Protein AF-A0A960ZQS3-F1 (afdb_monomer_lite)

Secondary struct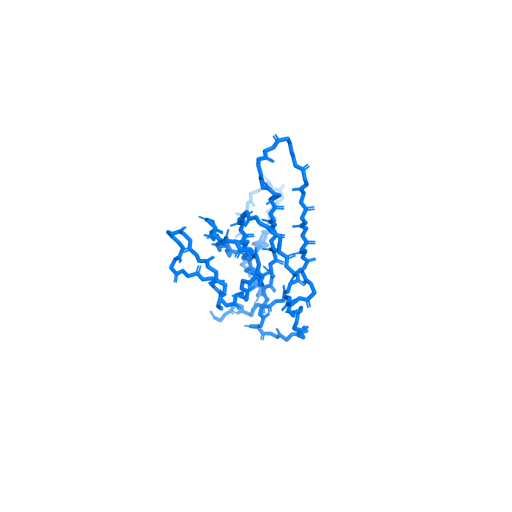ure (DSSP, 8-state):
--EESS----TTPPPPTT-EEEEEEEEEEEEEEEEE-TTS-EEEEEEEEEEEEEEEEEEES---GGGS------TT--EEEEEEEE--SSSS-EEEEEEEEEEE--

pLDDT: mean 83.75, std 7.31, range [51.12, 91.25]

Structure (mmCIF, N/CA/C/O backbone):
data_AF-A0A960ZQS3-F1
#
_entry.id   AF-A0A960ZQS3-F1
#
loop_
_atom_site.group_PDB
_atom_site.id
_atom_site.type_symbol
_atom_site.label_atom_id
_atom_site.label_alt_id
_atom_site.label_comp_id
_atom_site.label_asym_id
_atom_site.label_entity_id
_atom_site.label_seq_id
_atom_site.pdbx_PDB_ins_code
_atom_site.Cartn_x
_atom_site.Cartn_y
_atom_site.Cartn_z
_atom_site.occupancy
_atom_site.B_iso_or_equiv
_atom_site.auth_seq_id
_atom_site.auth_comp_id
_atom_site.auth_asym_id
_atom_site.auth_atom_id
_atom_site.pdbx_PDB_model_num
ATOM 1 N N . MET A 1 1 ? 14.336 -6.733 -16.376 1.00 51.12 1 MET A N 1
ATOM 2 C CA . MET A 1 1 ? 13.993 -6.870 -14.944 1.00 51.12 1 MET A CA 1
ATOM 3 C C . MET A 1 1 ? 14.130 -5.501 -14.306 1.00 51.12 1 MET A C 1
ATOM 5 O O . MET A 1 1 ? 15.073 -4.811 -14.680 1.00 51.12 1 MET A O 1
ATOM 9 N N . PRO A 1 2 ? 13.212 -5.088 -13.421 1.00 63.81 2 PRO A N 1
ATOM 10 C CA . PRO A 1 2 ? 13.413 -3.890 -12.613 1.00 63.81 2 PRO A CA 1
ATOM 11 C C . PRO A 1 2 ? 14.695 -4.061 -11.800 1.00 63.81 2 PRO A C 1
ATOM 13 O O . PRO A 1 2 ? 14.947 -5.150 -11.283 1.00 63.81 2 PRO A O 1
ATOM 16 N N . ALA A 1 3 ? 15.516 -3.023 -11.726 1.00 76.12 3 ALA A N 1
ATOM 17 C CA . ALA A 1 3 ? 16.744 -3.071 -10.951 1.00 76.12 3 ALA A CA 1
ATOM 18 C C . ALA A 1 3 ? 16.460 -2.577 -9.529 1.00 76.12 3 ALA A C 1
ATOM 20 O O . ALA A 1 3 ? 15.778 -1.572 -9.334 1.00 76.12 3 ALA A O 1
ATOM 21 N N . THR A 1 4 ? 16.976 -3.289 -8.533 1.00 81.06 4 THR A N 1
ATOM 22 C CA . THR A 1 4 ? 16.911 -2.884 -7.130 1.00 81.06 4 THR A CA 1
ATOM 23 C C . THR A 1 4 ? 18.327 -2.659 -6.612 1.00 81.06 4 THR A C 1
ATOM 25 O O . THR A 1 4 ? 19.247 -3.407 -6.942 1.00 81.06 4 THR A O 1
ATOM 28 N N . PHE A 1 5 ? 18.523 -1.614 -5.811 1.00 81.19 5 PHE A N 1
ATOM 29 C CA . PHE A 1 5 ? 19.779 -1.344 -5.117 1.00 81.19 5 PHE A CA 1
ATOM 30 C C . PHE A 1 5 ? 19.535 -1.455 -3.619 1.00 81.19 5 PHE A C 1
ATOM 32 O O . PHE A 1 5 ? 18.846 -0.621 -3.044 1.00 81.19 5 PHE A O 1
ATOM 39 N N . GLY A 1 6 ? 20.057 -2.512 -2.995 1.00 78.50 6 GLY A N 1
ATOM 40 C CA . GLY A 1 6 ? 19.887 -2.740 -1.554 1.00 78.50 6 GLY A CA 1
ATOM 41 C C . GLY A 1 6 ? 18.450 -3.050 -1.111 1.00 78.50 6 GLY A C 1
ATOM 42 O O . GLY A 1 6 ? 18.202 -3.172 0.083 1.00 78.50 6 GLY A O 1
ATOM 43 N N . VAL A 1 7 ? 17.511 -3.201 -2.051 1.00 84.62 7 VAL A N 1
ATOM 44 C CA . VAL A 1 7 ? 16.121 -3.586 -1.784 1.00 84.62 7 VAL A CA 1
ATOM 45 C C . VAL A 1 7 ? 15.925 -5.060 -2.115 1.00 84.62 7 VAL A C 1
ATOM 47 O O . VAL A 1 7 ? 16.038 -5.475 -3.271 1.00 84.62 7 VAL A O 1
ATOM 50 N N . GLU A 1 8 ? 15.609 -5.833 -1.080 1.00 82.44 8 GLU A N 1
ATOM 51 C CA . GLU A 1 8 ? 15.423 -7.287 -1.152 1.00 82.44 8 GLU A CA 1
ATOM 52 C C . GLU A 1 8 ? 13.945 -7.695 -1.241 1.00 82.44 8 GLU A C 1
ATOM 54 O O . GLU A 1 8 ? 13.632 -8.786 -1.716 1.00 82.44 8 GLU A O 1
ATOM 59 N N . ASN A 1 9 ? 13.019 -6.831 -0.802 1.00 84.06 9 ASN A N 1
ATOM 60 C CA . ASN A 1 9 ? 11.594 -7.148 -0.740 1.00 84.06 9 ASN A CA 1
ATOM 61 C C . ASN A 1 9 ? 10.719 -5.973 -1.192 1.00 84.06 9 ASN A C 1
ATOM 63 O O . ASN A 1 9 ? 10.787 -4.882 -0.640 1.00 84.06 9 ASN A O 1
ATOM 67 N N . LEU A 1 10 ? 9.841 -6.222 -2.164 1.00 82.38 10 LEU A N 1
ATOM 68 C CA . LEU A 1 10 ? 8.885 -5.238 -2.687 1.00 82.38 10 LEU A CA 1
ATOM 69 C C . LEU A 1 10 ? 7.485 -5.374 -2.065 1.00 82.38 10 LEU A C 1
ATOM 71 O O . LEU A 1 10 ? 6.550 -4.693 -2.474 1.00 82.38 10 LEU A O 1
ATOM 75 N N . PHE A 1 11 ? 7.318 -6.282 -1.101 1.00 82.75 11 PHE A N 1
ATOM 76 C CA . PHE A 1 11 ? 6.077 -6.540 -0.364 1.00 82.75 11 PHE A CA 1
ATOM 77 C C . PHE A 1 11 ? 4.853 -6.811 -1.256 1.00 82.75 11 PHE A C 1
ATOM 79 O O . PHE A 1 11 ? 3.721 -6.508 -0.875 1.00 82.75 11 PHE A O 1
ATOM 86 N N . GLY A 1 12 ? 5.086 -7.409 -2.428 1.00 78.56 12 GLY A N 1
ATOM 87 C CA . GLY A 1 12 ? 4.056 -7.735 -3.415 1.00 78.56 12 GLY A CA 1
ATOM 88 C C . GLY A 1 12 ? 3.795 -6.644 -4.459 1.00 78.56 12 GLY A C 1
ATOM 89 O O . GLY A 1 12 ? 3.015 -6.884 -5.377 1.00 78.56 12 GLY A O 1
ATOM 90 N N . LEU A 1 13 ? 4.447 -5.477 -4.371 1.00 80.06 13 LEU A N 1
ATOM 91 C CA . LEU A 1 13 ? 4.436 -4.496 -5.456 1.00 80.06 13 LEU A CA 1
ATOM 92 C C . LEU A 1 13 ? 5.348 -4.924 -6.604 1.00 80.06 13 LEU A C 1
ATOM 94 O O . LEU A 1 13 ? 6.396 -5.541 -6.413 1.00 80.06 13 LEU A O 1
ATOM 98 N N . THR A 1 14 ? 4.954 -4.536 -7.815 1.00 80.56 14 THR A N 1
ATOM 99 C CA . THR A 1 14 ? 5.806 -4.655 -8.998 1.00 80.56 14 THR A CA 1
ATOM 100 C C . THR A 1 14 ? 6.618 -3.378 -9.140 1.00 80.56 14 THR A C 1
ATOM 102 O O . THR A 1 14 ? 6.054 -2.287 -9.182 1.00 80.56 14 THR A O 1
ATOM 105 N N . ALA A 1 15 ? 7.940 -3.500 -9.208 1.00 81.38 15 ALA A N 1
ATOM 106 C CA . ALA A 1 15 ? 8.799 -2.358 -9.482 1.00 81.38 15 ALA A CA 1
ATOM 107 C C . ALA A 1 15 ? 8.630 -1.896 -10.946 1.00 81.38 15 ALA A C 1
ATOM 109 O O . ALA A 1 15 ? 8.570 -2.746 -11.842 1.00 81.38 15 ALA A O 1
ATOM 110 N N . PRO A 1 16 ? 8.561 -0.579 -11.208 1.00 83.12 16 PRO A N 1
ATOM 111 C CA . PRO A 1 16 ? 8.407 -0.056 -12.562 1.00 83.12 16 PRO A CA 1
ATOM 112 C C . PRO A 1 16 ? 9.628 -0.383 -13.429 1.00 83.12 16 PRO A C 1
ATOM 114 O O . PRO A 1 16 ? 10.772 -0.311 -12.978 1.00 83.12 16 PRO A O 1
ATOM 117 N N . ALA A 1 17 ? 9.396 -0.717 -14.700 1.00 84.81 17 ALA A N 1
ATOM 118 C CA . ALA A 1 17 ? 10.482 -0.856 -15.671 1.00 84.81 17 ALA A CA 1
ATOM 119 C C . ALA A 1 17 ? 11.172 0.500 -15.913 1.00 84.81 17 ALA A C 1
ATOM 121 O O . ALA A 1 17 ? 10.507 1.531 -15.879 1.00 84.81 17 ALA A O 1
ATOM 122 N N . GLY A 1 18 ? 12.487 0.502 -16.156 1.00 80.94 18 GLY A N 1
ATOM 123 C CA . GLY A 1 18 ? 13.273 1.733 -16.365 1.00 80.94 18 GLY A CA 1
ATOM 124 C C . GLY A 1 18 ? 13.614 2.505 -15.082 1.00 80.94 18 GLY A C 1
ATOM 125 O O . GLY A 1 18 ? 14.478 3.375 -15.109 1.00 80.94 18 GLY A O 1
ATOM 126 N N . GLY A 1 19 ? 13.003 2.134 -13.952 1.00 82.94 19 GLY A N 1
ATOM 127 C CA . GLY A 1 19 ? 13.340 2.640 -12.627 1.00 82.94 19 GLY A CA 1
ATOM 128 C C . GLY A 1 19 ? 14.261 1.697 -11.849 1.00 82.94 19 GLY A C 1
ATOM 129 O O . GLY A 1 19 ? 14.219 0.471 -11.990 1.00 82.94 19 GLY A O 1
ATOM 130 N N . HIS A 1 20 ? 15.069 2.294 -10.982 1.00 88.19 20 HIS A N 1
ATOM 131 C CA . HIS A 1 20 ? 15.918 1.634 -10.006 1.00 88.19 20 HIS A CA 1
ATOM 132 C C . HIS A 1 20 ? 15.358 1.853 -8.599 1.00 88.19 20 HIS A C 1
ATOM 134 O O . HIS A 1 20 ? 15.458 2.958 -8.068 1.00 88.19 20 HIS A O 1
ATOM 140 N N . VAL A 1 21 ? 14.775 0.820 -7.984 1.00 89.06 21 VAL A N 1
ATOM 141 C CA . VAL A 1 21 ? 14.233 0.916 -6.615 1.00 89.06 21 VAL A CA 1
ATOM 142 C C . VAL A 1 21 ? 15.387 0.973 -5.618 1.00 89.06 21 VAL A C 1
ATOM 144 O O . VAL A 1 21 ? 16.275 0.121 -5.650 1.00 89.06 21 VAL A O 1
ATOM 147 N N . GLN A 1 22 ? 15.358 1.958 -4.728 1.00 90.50 22 GLN A N 1
ATOM 148 C CA . GLN A 1 22 ? 16.380 2.189 -3.700 1.00 90.50 22 GLN A CA 1
ATOM 149 C C . GLN A 1 22 ? 15.812 2.077 -2.285 1.00 90.50 22 GLN A C 1
ATOM 151 O O . GLN A 1 22 ? 16.544 1.781 -1.347 1.00 90.50 22 GLN A O 1
ATOM 156 N N . GLU A 1 23 ? 14.504 2.277 -2.129 1.00 88.56 23 GLU A N 1
ATOM 157 C CA . GLU A 1 23 ? 13.828 2.166 -0.845 1.00 88.56 23 GLU A CA 1
ATOM 158 C C . GLU A 1 23 ? 12.509 1.412 -1.014 1.00 88.56 23 GLU A C 1
ATOM 160 O O . GLU A 1 23 ? 11.754 1.626 -1.967 1.00 88.56 23 GLU A O 1
ATOM 165 N N . SER A 1 24 ? 12.223 0.536 -0.058 1.00 89.69 24 SER A N 1
ATOM 166 C CA . SER A 1 24 ? 10.943 -0.147 0.074 1.00 89.69 24 SER A CA 1
ATOM 167 C C . SER A 1 24 ? 10.511 -0.110 1.531 1.00 89.69 24 SER A C 1
ATOM 169 O O . SER A 1 24 ? 11.256 -0.559 2.405 1.00 89.69 24 SER A O 1
ATOM 171 N N . SER A 1 25 ? 9.301 0.362 1.796 1.00 90.25 25 SER A N 1
ATOM 172 C CA . SER A 1 25 ? 8.710 0.359 3.130 1.00 90.25 25 SER A CA 1
ATOM 173 C C . SER A 1 25 ? 7.338 -0.304 3.110 1.00 90.25 25 SER A C 1
ATOM 175 O O . SER A 1 25 ? 6.621 -0.272 2.110 1.00 90.25 25 SER A O 1
ATOM 177 N N . SER A 1 26 ? 6.984 -0.938 4.225 1.00 89.38 26 SER A N 1
ATOM 178 C CA . SER A 1 26 ? 5.679 -1.550 4.450 1.00 89.38 26 SER A CA 1
ATOM 179 C C . SER A 1 26 ? 5.219 -1.200 5.855 1.00 89.38 26 SER A C 1
ATOM 181 O O . SER A 1 26 ? 5.883 -1.546 6.828 1.00 89.38 26 SER A O 1
ATOM 183 N N . GLU A 1 27 ? 4.054 -0.580 5.959 1.00 89.81 27 GLU A N 1
ATOM 184 C CA . GLU A 1 27 ? 3.419 -0.194 7.211 1.00 89.81 27 GLU A CA 1
ATOM 185 C C . GLU A 1 27 ? 2.030 -0.823 7.289 1.00 89.81 27 GLU A C 1
ATOM 187 O O . GLU A 1 27 ? 1.270 -0.780 6.326 1.00 89.81 27 GLU A O 1
ATOM 192 N N . SER A 1 28 ? 1.688 -1.410 8.434 1.00 88.00 28 SER A N 1
ATOM 193 C CA . SER A 1 28 ? 0.351 -1.943 8.698 1.00 88.00 28 SER A CA 1
ATOM 194 C C . SER A 1 28 ? -0.256 -1.207 9.881 1.00 88.00 28 SER A C 1
ATOM 196 O O . SER A 1 28 ? 0.363 -1.116 10.938 1.00 88.00 28 SER A O 1
ATOM 198 N N . SER A 1 29 ? -1.482 -0.718 9.719 1.00 88.69 29 SER A N 1
ATOM 199 C CA . SER A 1 29 ? -2.224 -0.011 10.759 1.00 88.69 29 SER A CA 1
ATOM 200 C C . SER A 1 29 ? -3.591 -0.643 10.997 1.00 88.69 29 SER A C 1
ATOM 202 O O . SER A 1 29 ? -4.229 -1.188 10.091 1.00 88.69 29 SER A O 1
ATOM 204 N N . ILE A 1 30 ? -4.026 -0.576 12.254 1.00 89.44 30 ILE A N 1
ATOM 205 C CA . ILE A 1 30 ? -5.342 -1.014 12.714 1.00 89.44 30 ILE A CA 1
ATOM 206 C C . ILE A 1 30 ? -5.904 0.116 13.563 1.00 89.44 30 ILE A C 1
ATOM 208 O O . ILE A 1 30 ? -5.264 0.575 14.509 1.00 89.44 30 ILE A O 1
ATOM 212 N N . GLU A 1 31 ? -7.106 0.570 13.235 1.00 85.50 31 GLU A N 1
ATOM 213 C CA . GLU A 1 31 ? -7.783 1.591 14.025 1.00 85.50 31 GLU A CA 1
ATOM 214 C C . GLU A 1 31 ? -8.439 0.959 15.262 1.00 85.50 31 GLU A C 1
ATOM 216 O O . GLU A 1 31 ? -9.058 -0.103 15.181 1.00 85.50 31 GLU A O 1
ATOM 221 N N . VAL A 1 32 ? -8.346 1.621 16.417 1.00 86.69 32 VAL A N 1
ATOM 222 C CA . VAL A 1 32 ? -8.941 1.150 17.675 1.00 86.69 32 VAL A CA 1
ATOM 223 C C . VAL A 1 32 ? -10.095 2.062 18.074 1.00 86.69 32 VAL A C 1
ATOM 225 O O . VAL A 1 32 ? -9.912 3.251 18.327 1.00 86.69 32 VAL A O 1
ATOM 228 N N . ALA A 1 33 ? -11.297 1.497 18.173 1.00 84.50 33 ALA A N 1
ATOM 229 C CA . ALA A 1 33 ? -12.455 2.197 18.707 1.00 84.50 33 ALA A CA 1
ATOM 230 C C . ALA A 1 33 ? -12.391 2.209 20.240 1.00 84.50 33 ALA A C 1
ATOM 232 O O . ALA A 1 33 ? -12.231 1.164 20.874 1.00 84.50 33 ALA A O 1
ATOM 233 N N . THR A 1 34 ? -12.540 3.388 20.846 1.00 90.00 34 THR A N 1
ATOM 234 C CA . THR A 1 34 ? -12.537 3.545 22.306 1.00 90.00 34 THR A CA 1
ATOM 235 C C . THR A 1 34 ? -13.902 3.995 22.813 1.00 90.00 34 THR A C 1
ATOM 237 O O . THR A 1 34 ? -14.548 4.855 22.221 1.00 90.00 34 THR A O 1
ATOM 240 N N . ILE A 1 35 ? -14.350 3.408 23.921 1.00 87.38 35 ILE A N 1
ATOM 241 C CA . ILE A 1 35 ? -15.546 3.815 24.660 1.00 87.38 35 ILE A CA 1
ATOM 242 C C . ILE A 1 35 ? -15.067 4.497 25.936 1.00 87.38 35 ILE A C 1
ATOM 244 O O . ILE A 1 35 ? -14.253 3.929 26.671 1.00 87.38 35 ILE A O 1
ATOM 248 N N . ARG A 1 36 ? -15.568 5.706 26.200 1.00 90.00 36 ARG A N 1
ATOM 249 C CA . ARG A 1 36 ? -15.243 6.494 27.395 1.00 90.00 36 ARG A CA 1
ATOM 250 C C . ARG A 1 36 ? -16.453 6.604 28.318 1.00 90.00 36 ARG A C 1
ATOM 252 O O . ARG A 1 36 ? -17.587 6.611 27.847 1.00 90.00 36 ARG A O 1
ATOM 259 N N . ASN A 1 37 ? -16.213 6.682 29.624 1.00 89.25 37 ASN A N 1
ATOM 260 C CA . ASN A 1 37 ? -17.258 6.984 30.603 1.00 89.25 37 ASN A CA 1
ATOM 261 C C . ASN A 1 37 ? -17.524 8.501 30.701 1.00 89.25 37 ASN A C 1
ATOM 263 O O . ASN A 1 37 ? -16.848 9.307 30.061 1.00 89.25 37 ASN A O 1
ATOM 267 N N . ALA A 1 38 ? -18.487 8.897 31.540 1.00 88.12 38 ALA A N 1
ATOM 268 C CA . ALA A 1 38 ? -18.845 10.303 31.765 1.00 88.12 38 ALA A CA 1
ATOM 269 C C . ALA A 1 38 ? -17.694 11.164 32.331 1.00 88.12 38 ALA A C 1
ATOM 271 O O . ALA A 1 38 ? -17.721 12.382 32.202 1.00 88.12 38 ALA A O 1
ATOM 272 N N . SER A 1 39 ? -16.669 10.543 32.921 1.00 88.69 39 SER A N 1
ATOM 273 C CA . SER A 1 39 ? -15.455 11.207 33.413 1.00 88.69 39 SER A CA 1
ATOM 274 C C . SER A 1 39 ? -14.339 11.275 32.360 1.00 88.69 39 SER A C 1
ATOM 276 O O . SER A 1 39 ? -13.222 11.673 32.677 1.00 88.69 39 SER A O 1
ATOM 278 N N . GLY A 1 40 ? -14.607 10.859 31.115 1.00 82.88 40 GLY A N 1
ATOM 279 C CA . GLY A 1 40 ? -13.642 10.872 30.013 1.00 82.88 40 GLY A CA 1
ATOM 280 C C . GLY A 1 40 ? -12.608 9.741 30.045 1.00 82.88 40 GLY A C 1
ATOM 281 O O . GLY A 1 40 ? -11.720 9.717 29.194 1.00 82.88 40 GLY A O 1
ATOM 282 N N . VAL A 1 41 ? -12.723 8.789 30.976 1.00 90.50 41 VAL A N 1
ATOM 283 C CA . VAL A 1 41 ? -11.804 7.649 31.104 1.00 90.50 41 VAL A CA 1
ATOM 284 C C . VAL A 1 41 ? -12.184 6.568 30.097 1.00 90.50 41 VAL A C 1
ATOM 286 O O . VAL A 1 41 ? -13.349 6.173 30.016 1.00 90.50 41 VAL A O 1
ATOM 289 N N . THR A 1 42 ? -11.203 6.070 29.341 1.00 87.75 42 THR A N 1
ATOM 290 C CA . THR A 1 42 ? -11.383 4.930 28.432 1.00 87.75 42 THR A CA 1
ATOM 291 C C . THR A 1 42 ? -11.720 3.675 29.231 1.00 87.75 42 THR A C 1
ATOM 293 O O . THR A 1 42 ? -10.900 3.185 30.000 1.00 87.75 42 THR A O 1
ATOM 296 N N . VAL A 1 43 ? -12.926 3.146 29.035 1.00 87.31 43 VAL A N 1
ATOM 297 C CA . VAL A 1 43 ? -13.422 1.928 29.698 1.00 87.31 43 VAL A CA 1
ATOM 298 C C . VAL A 1 43 ? -13.350 0.697 28.802 1.00 87.31 43 VAL A C 1
ATOM 300 O O . VAL A 1 43 ? -13.335 -0.426 29.295 1.00 87.31 43 VAL A O 1
ATOM 303 N N . LYS A 1 44 ? -13.296 0.885 27.481 1.00 88.19 44 LYS A N 1
ATOM 304 C CA . LYS A 1 44 ? -13.134 -0.206 26.520 1.00 88.19 44 LYS A CA 1
ATOM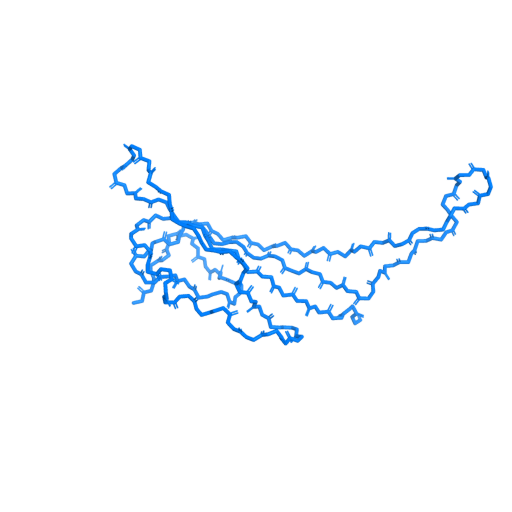 305 C C . LYS A 1 44 ? -12.357 0.285 25.310 1.00 88.19 44 LYS A C 1
ATOM 307 O O . LYS A 1 44 ? -12.644 1.365 24.802 1.00 88.19 44 LYS A O 1
ATOM 312 N N . ALA A 1 45 ? -11.421 -0.521 24.833 1.00 87.25 45 ALA A N 1
ATOM 313 C CA . ALA A 1 45 ? -10.740 -0.328 23.563 1.00 87.25 45 ALA A CA 1
ATOM 314 C C . ALA A 1 45 ? -10.913 -1.612 22.747 1.00 87.25 45 ALA A C 1
ATOM 316 O O . ALA A 1 45 ? -10.612 -2.695 23.244 1.00 87.25 45 ALA A O 1
ATOM 317 N N . VAL A 1 46 ? -11.464 -1.505 21.540 1.00 87.44 46 VAL A N 1
ATOM 318 C CA . VAL A 1 46 ? -11.691 -2.644 20.643 1.00 87.44 46 VAL A CA 1
ATOM 319 C C . VAL A 1 46 ? -11.068 -2.321 19.288 1.00 87.44 46 VAL A C 1
ATOM 321 O O . VAL A 1 46 ? -11.407 -1.281 18.717 1.00 87.44 46 VAL A O 1
ATOM 324 N N . PRO A 1 47 ? -10.166 -3.167 18.760 1.00 87.88 47 PRO A N 1
ATOM 325 C CA . PRO A 1 47 ? -9.646 -2.979 17.414 1.00 87.88 47 PRO A CA 1
ATOM 326 C C . PRO A 1 47 ? -10.773 -3.158 16.394 1.00 87.88 47 PRO A C 1
ATOM 328 O O . PRO A 1 47 ? -11.610 -4.054 16.521 1.00 87.88 47 PRO A O 1
ATOM 331 N N . LYS A 1 48 ? -10.816 -2.293 15.381 1.00 89.00 48 LYS A N 1
ATOM 332 C CA . LYS A 1 48 ? -11.711 -2.482 14.241 1.00 89.00 48 LYS A CA 1
ATOM 333 C C . LYS A 1 48 ? -11.235 -3.687 13.421 1.00 89.00 48 LYS A C 1
ATOM 335 O O . LYS A 1 48 ? -10.035 -3.942 13.356 1.00 89.00 48 LYS A O 1
ATOM 340 N N . PRO A 1 49 ? -12.152 -4.401 12.746 1.00 86.19 49 PRO A N 1
ATOM 341 C CA . PRO A 1 49 ? -11.805 -5.597 11.986 1.00 86.19 49 PRO A CA 1
ATOM 342 C C . PRO A 1 49 ? -11.053 -5.302 10.681 1.00 86.19 49 PRO A C 1
ATOM 344 O O . PRO A 1 49 ? -10.771 -6.235 9.948 1.00 86.19 49 PRO A O 1
ATOM 347 N N . LEU A 1 50 ? -10.743 -4.041 10.363 1.00 87.31 50 LEU A N 1
ATOM 348 C CA . LEU A 1 50 ? -10.045 -3.661 9.138 1.00 87.31 50 LEU A CA 1
ATOM 349 C C . LEU A 1 50 ? -8.571 -3.379 9.435 1.00 87.31 50 LEU A C 1
ATOM 351 O O . LEU A 1 50 ? -8.251 -2.444 10.171 1.00 87.31 50 LEU A O 1
ATOM 355 N N . VAL A 1 51 ? -7.690 -4.149 8.809 1.00 87.81 51 VAL A N 1
ATOM 356 C CA . VAL A 1 51 ? -6.251 -3.890 8.768 1.00 87.81 51 VAL A CA 1
ATOM 357 C C . VAL A 1 5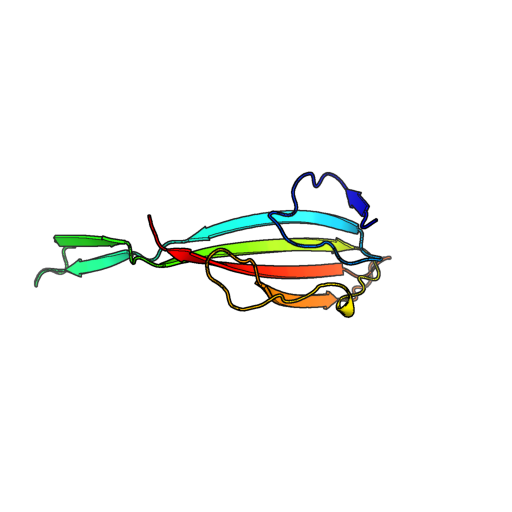1 ? -5.928 -3.213 7.440 1.00 87.81 51 VAL A C 1
ATOM 359 O O . VAL A 1 51 ? -6.332 -3.686 6.377 1.00 87.81 51 VAL A O 1
ATOM 362 N N . THR A 1 52 ? -5.198 -2.102 7.497 1.00 88.94 52 THR A N 1
ATOM 363 C CA . THR A 1 52 ? -4.726 -1.385 6.306 1.00 88.94 52 THR A CA 1
ATOM 364 C C . THR A 1 52 ? -3.217 -1.515 6.214 1.00 88.94 52 THR A C 1
ATOM 366 O O . THR A 1 52 ? -2.505 -1.054 7.106 1.00 88.94 52 THR A O 1
ATOM 369 N N . LYS A 1 53 ? -2.726 -2.128 5.137 1.00 88.88 53 LYS A N 1
ATOM 370 C CA . LYS A 1 53 ? -1.298 -2.235 4.834 1.00 88.88 53 LYS A CA 1
ATOM 371 C C . LYS A 1 53 ? -0.940 -1.285 3.699 1.00 88.88 53 LYS A C 1
ATOM 373 O O . LYS A 1 53 ? -1.450 -1.447 2.596 1.00 88.88 53 LYS A O 1
ATOM 378 N N . THR A 1 54 ? -0.036 -0.351 3.950 1.00 90.19 54 THR A N 1
ATOM 379 C CA . THR A 1 54 ? 0.518 0.579 2.965 1.00 90.19 54 THR A CA 1
ATOM 380 C C . THR A 1 54 ? 1.945 0.166 2.639 1.00 90.19 54 THR A C 1
ATOM 382 O O . THR A 1 54 ? 2.772 0.000 3.530 1.00 90.19 54 THR A O 1
ATOM 385 N N . VAL A 1 55 ? 2.254 0.004 1.359 1.00 88.88 55 VAL A N 1
ATOM 386 C CA . VAL A 1 55 ? 3.603 -0.279 0.866 1.00 88.88 55 VAL A CA 1
ATOM 387 C C . VAL A 1 55 ? 4.027 0.860 -0.040 1.00 88.88 55 VAL A C 1
ATOM 389 O O . VAL A 1 55 ? 3.269 1.251 -0.924 1.00 88.88 55 VAL A O 1
ATOM 392 N N . THR A 1 56 ? 5.236 1.375 0.159 1.00 90.69 56 THR A N 1
ATOM 393 C CA . THR A 1 56 ? 5.806 2.430 -0.682 1.00 90.69 56 THR A CA 1
ATOM 394 C C . THR A 1 56 ? 7.141 1.975 -1.247 1.00 90.69 56 THR A C 1
ATOM 396 O O . THR A 1 56 ? 8.004 1.501 -0.511 1.00 90.69 56 THR A O 1
ATOM 399 N N . LEU A 1 57 ? 7.311 2.126 -2.557 1.00 89.69 57 LEU A N 1
ATOM 400 C CA . LEU A 1 57 ? 8.579 1.952 -3.255 1.00 89.69 57 LEU A CA 1
ATOM 401 C C . LEU A 1 57 ? 9.061 3.310 -3.741 1.00 89.69 57 LEU A C 1
ATOM 403 O O . LEU A 1 57 ? 8.286 4.043 -4.355 1.00 89.69 57 LEU A O 1
ATOM 407 N N . LYS A 1 58 ? 10.336 3.615 -3.512 1.00 91.19 58 LYS A N 1
ATOM 408 C CA . LYS A 1 58 ? 10.990 4.813 -4.040 1.00 91.19 58 LYS A CA 1
ATOM 409 C C . LYS A 1 58 ? 12.265 4.448 -4.770 1.00 91.19 58 LYS A C 1
ATOM 411 O O . LYS A 1 58 ? 12.935 3.464 -4.441 1.00 91.19 58 LYS A O 1
ATOM 416 N N . GLY A 1 59 ? 12.608 5.253 -5.758 1.00 90.81 59 GLY A N 1
ATOM 417 C CA . GLY A 1 59 ? 13.810 5.035 -6.537 1.00 90.81 59 GLY A CA 1
ATOM 418 C C . GLY A 1 59 ? 14.073 6.138 -7.544 1.00 90.81 59 GLY A C 1
ATOM 419 O O . GLY A 1 59 ? 13.388 7.157 -7.546 1.00 90.81 59 GLY A O 1
ATOM 420 N N . LYS A 1 60 ? 15.061 5.901 -8.409 1.00 89.44 60 LYS A N 1
ATOM 421 C CA . LYS A 1 60 ? 15.497 6.841 -9.450 1.00 89.44 60 LYS A CA 1
ATOM 422 C C . LYS A 1 60 ? 15.413 6.243 -10.852 1.00 89.44 60 LYS A C 1
ATOM 424 O O . LYS A 1 60 ? 15.473 5.024 -11.006 1.00 89.44 60 LYS A O 1
ATOM 429 N N . GLY A 1 61 ? 15.332 7.095 -11.866 1.00 85.88 61 GLY A N 1
ATOM 430 C CA . GLY A 1 61 ? 15.303 6.729 -13.282 1.00 85.88 61 GLY A CA 1
ATOM 431 C C . GLY A 1 61 ? 13.928 6.895 -13.923 1.00 85.88 61 GLY A C 1
ATOM 432 O O . GLY A 1 61 ? 12.937 7.182 -13.249 1.00 85.88 61 GLY A O 1
ATOM 433 N N . ASP A 1 62 ? 13.879 6.700 -15.241 1.00 84.88 62 ASP A N 1
ATOM 434 C CA . ASP A 1 62 ? 12.664 6.831 -16.048 1.00 84.88 62 ASP A CA 1
ATOM 435 C C . ASP A 1 62 ? 11.715 5.653 -15.823 1.00 84.88 62 ASP A C 1
ATOM 437 O O . ASP A 1 62 ? 11.629 4.698 -16.600 1.00 84.88 62 ASP A O 1
ATOM 441 N N . ALA A 1 63 ? 11.002 5.719 -14.703 1.00 83.69 63 ALA A N 1
ATOM 442 C CA . ALA A 1 63 ? 10.031 4.725 -14.305 1.00 83.69 63 ALA A CA 1
ATOM 443 C C . ALA A 1 63 ? 8.824 4.735 -15.253 1.00 83.69 63 ALA A C 1
ATOM 445 O O . ALA A 1 63 ? 8.015 5.660 -15.276 1.00 83.69 63 ALA A O 1
ATOM 446 N N . SER A 1 64 ? 8.631 3.641 -15.987 1.00 85.50 64 SER A N 1
ATOM 447 C CA . SER A 1 64 ? 7.428 3.421 -16.783 1.00 85.50 64 SER A CA 1
ATOM 448 C C . SER A 1 64 ? 6.228 3.176 -15.862 1.00 85.50 64 SER A C 1
ATOM 450 O O . SER A 1 64 ? 5.887 2.035 -15.548 1.00 85.50 64 SER A O 1
ATOM 452 N N . LEU A 1 65 ? 5.563 4.242 -15.410 1.00 81.12 65 LEU A N 1
ATOM 453 C CA . LEU A 1 65 ? 4.442 4.145 -14.463 1.00 81.12 65 LEU A CA 1
ATOM 454 C C . LEU A 1 65 ? 3.241 3.373 -15.038 1.00 81.12 65 LEU A C 1
ATOM 456 O O . LEU A 1 65 ? 2.510 2.720 -14.299 1.00 81.12 65 LEU A O 1
ATOM 460 N N . ALA A 1 66 ? 3.080 3.371 -16.364 1.00 77.00 66 ALA A N 1
ATOM 461 C CA . ALA A 1 66 ? 2.067 2.573 -17.055 1.00 77.00 66 ALA A CA 1
ATOM 462 C C . ALA A 1 66 ? 2.290 1.055 -16.910 1.00 77.00 66 ALA A C 1
ATOM 464 O O . ALA A 1 66 ? 1.347 0.280 -17.051 1.00 77.00 66 ALA A O 1
ATOM 465 N N . SER A 1 67 ? 3.524 0.623 -16.620 1.00 70.88 67 SER A N 1
ATOM 466 C CA . SER A 1 67 ? 3.846 -0.790 -16.379 1.00 70.88 67 SER A CA 1
ATOM 467 C C . SER A 1 67 ? 3.426 -1.280 -14.989 1.00 70.88 67 SER A C 1
ATOM 469 O O . SER A 1 67 ? 3.414 -2.485 -14.740 1.00 70.88 67 SER A O 1
ATOM 471 N N . VAL A 1 68 ? 3.054 -0.370 -14.083 1.00 72.06 68 VAL A N 1
ATOM 472 C CA . VAL A 1 68 ? 2.686 -0.714 -12.711 1.00 72.06 68 VAL A CA 1
ATOM 473 C C . VAL A 1 68 ? 1.172 -0.946 -12.660 1.00 72.06 68 VAL A C 1
ATOM 475 O O . VAL A 1 68 ? 0.367 -0.016 -12.650 1.00 72.06 68 VAL A O 1
ATOM 478 N N . ALA A 1 69 ? 0.760 -2.215 -12.695 1.00 68.31 69 ALA A N 1
ATOM 479 C CA . ALA A 1 69 ? -0.652 -2.582 -12.743 1.00 68.31 69 ALA A CA 1
ATOM 480 C C . ALA A 1 69 ? -1.348 -2.321 -11.397 1.00 68.31 69 ALA A C 1
ATOM 482 O O . ALA A 1 69 ? -0.977 -2.895 -10.376 1.00 68.31 69 ALA A O 1
ATOM 483 N N . ALA A 1 70 ? -2.407 -1.504 -11.399 1.00 67.00 70 ALA A N 1
ATOM 484 C CA . ALA A 1 70 ? -3.134 -1.149 -10.177 1.00 67.00 70 ALA A CA 1
ATOM 485 C C . ALA A 1 70 ? -3.858 -2.330 -9.503 1.00 67.00 70 ALA A C 1
ATOM 487 O O . ALA A 1 70 ? -4.231 -2.224 -8.340 1.00 67.00 70 ALA A O 1
ATOM 488 N N . GLY A 1 71 ? -4.051 -3.456 -10.194 1.00 65.88 71 GLY A N 1
ATOM 489 C CA . GLY A 1 71 ? -4.785 -4.607 -9.663 1.00 65.88 71 GLY A CA 1
ATOM 490 C C . GLY A 1 71 ? -6.287 -4.339 -9.467 1.00 65.88 71 GLY A C 1
ATOM 491 O O . GLY A 1 71 ? -6.822 -3.284 -9.825 1.00 65.88 71 GLY A O 1
ATOM 492 N N . ALA A 1 72 ? -6.995 -5.318 -8.902 1.00 66.38 72 ALA A N 1
ATOM 493 C CA . ALA A 1 72 ? -8.414 -5.226 -8.552 1.00 66.38 72 ALA A CA 1
ATOM 494 C C . ALA A 1 72 ? -8.595 -4.911 -7.054 1.00 66.38 72 ALA A C 1
ATOM 496 O O . ALA A 1 72 ? -7.710 -5.183 -6.248 1.00 66.38 72 ALA A O 1
ATOM 497 N N . PHE A 1 73 ? -9.736 -4.327 -6.671 1.00 66.44 73 PHE A N 1
ATOM 498 C CA . PHE A 1 73 ? -10.102 -4.171 -5.258 1.00 66.44 73 PHE A CA 1
ATOM 499 C C . PHE A 1 73 ? -10.599 -5.515 -4.717 1.00 66.44 73 PHE A C 1
ATOM 501 O O . PHE A 1 73 ? -11.785 -5.824 -4.796 1.00 66.44 73 PHE A O 1
ATOM 508 N N . VAL A 1 74 ? -9.676 -6.326 -4.212 1.00 74.12 74 VAL A N 1
ATOM 509 C CA . VAL A 1 74 ? -9.964 -7.633 -3.614 1.00 74.12 74 VAL A CA 1
ATOM 510 C C . VAL A 1 74 ? -9.311 -7.670 -2.235 1.00 74.12 74 VAL A C 1
ATOM 512 O O . VAL A 1 74 ? -8.248 -7.077 -2.042 1.00 74.12 74 VAL A O 1
ATOM 515 N N . ALA A 1 75 ? -9.958 -8.327 -1.270 1.00 72.50 75 ALA A N 1
ATOM 516 C CA . ALA A 1 75 ? -9.374 -8.538 0.052 1.00 72.50 75 ALA A CA 1
ATOM 517 C C . ALA A 1 75 ? -7.987 -9.190 -0.069 1.00 72.50 75 ALA A C 1
ATOM 519 O O . ALA A 1 75 ? -7.741 -9.968 -0.996 1.00 72.50 75 ALA A O 1
ATOM 520 N N . ASP A 1 76 ? -7.074 -8.810 0.825 1.00 76.38 76 ASP A N 1
ATOM 521 C CA . ASP A 1 76 ? -5.689 -9.299 0.887 1.00 76.38 76 ASP A CA 1
ATOM 522 C C . ASP A 1 76 ? -4.848 -9.030 -0.374 1.00 76.38 76 ASP A C 1
ATOM 524 O O . ASP A 1 76 ? -3.702 -9.468 -0.478 1.00 76.38 76 ASP A O 1
ATOM 528 N N . THR A 1 77 ? -5.387 -8.273 -1.331 1.00 80.69 77 THR A N 1
ATOM 529 C CA . THR A 1 77 ? -4.704 -7.933 -2.576 1.00 80.69 77 THR A CA 1
ATOM 530 C C . THR A 1 77 ? -4.201 -6.505 -2.507 1.00 80.69 77 THR A C 1
ATOM 532 O O . THR A 1 77 ? -4.935 -5.572 -2.176 1.00 80.69 77 THR A O 1
ATOM 535 N N . LEU A 1 78 ? -2.923 -6.332 -2.827 1.00 79.94 78 LEU A N 1
ATOM 536 C CA . LEU A 1 78 ? -2.285 -5.033 -2.822 1.00 79.94 78 LEU A CA 1
ATOM 537 C C . LEU A 1 78 ? -2.591 -4.282 -4.120 1.00 79.94 78 LEU A C 1
ATOM 539 O O . LEU A 1 78 ? -2.366 -4.788 -5.218 1.00 79.94 78 LEU A O 1
ATOM 543 N N . ARG A 1 79 ? -3.113 -3.065 -3.978 1.00 84.69 79 ARG A N 1
ATOM 544 C CA . ARG A 1 79 ? -3.531 -2.195 -5.077 1.00 84.69 79 ARG A CA 1
ATOM 545 C C . ARG A 1 79 ? -2.720 -0.919 -5.080 1.00 84.69 79 ARG A C 1
ATOM 547 O O . ARG A 1 79 ? -2.603 -0.274 -4.050 1.00 84.69 79 ARG A O 1
ATOM 554 N N . ILE A 1 80 ? -2.263 -0.491 -6.247 1.00 86.25 80 ILE A N 1
ATOM 555 C CA . ILE A 1 80 ? -1.607 0.813 -6.387 1.00 86.25 80 ILE A CA 1
ATOM 556 C C . ILE A 1 80 ? -2.644 1.915 -6.205 1.00 86.25 80 ILE A C 1
ATOM 558 O O . ILE A 1 80 ? -3.683 1.926 -6.870 1.00 86.25 80 ILE A O 1
ATOM 562 N N . THR A 1 81 ? -2.350 2.841 -5.304 1.00 86.38 81 THR A N 1
ATOM 563 C CA . THR A 1 81 ? -3.184 4.011 -5.020 1.00 86.38 81 THR A CA 1
ATOM 564 C C . THR A 1 81 ? -2.544 5.296 -5.517 1.00 86.38 81 THR A C 1
ATOM 566 O O . THR A 1 81 ? -3.265 6.225 -5.876 1.00 86.38 81 THR A O 1
ATOM 569 N N . SER A 1 82 ? -1.215 5.339 -5.617 1.00 86.88 82 SER A N 1
ATOM 570 C CA . SER A 1 82 ? -0.495 6.444 -6.237 1.00 86.88 82 SER A CA 1
ATOM 571 C C . SER A 1 82 ? 0.761 5.958 -6.956 1.00 86.88 82 SER A C 1
ATOM 573 O O . SER A 1 82 ? 1.433 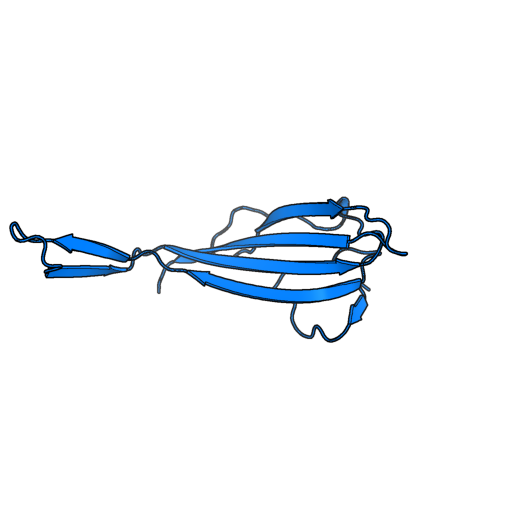5.013 -6.543 1.00 86.88 82 SER A O 1
ATOM 575 N N . ALA A 1 83 ? 1.073 6.628 -8.057 1.00 88.00 83 ALA A N 1
ATOM 576 C CA . ALA A 1 83 ? 2.337 6.513 -8.759 1.00 88.00 83 ALA A CA 1
ATOM 577 C C . ALA A 1 83 ? 2.703 7.914 -9.246 1.00 88.00 83 ALA A C 1
ATOM 579 O O . ALA A 1 83 ? 1.886 8.575 -9.890 1.00 88.00 83 ALA A O 1
ATOM 580 N N . LYS A 1 84 ? 3.899 8.385 -8.906 1.00 89.50 84 LYS A N 1
ATOM 581 C CA . LYS A 1 84 ? 4.403 9.693 -9.326 1.00 89.50 84 LYS A CA 1
ATOM 582 C C . LYS A 1 84 ? 5.858 9.576 -9.750 1.00 89.50 84 LYS A C 1
ATOM 584 O O . LYS A 1 84 ? 6.617 8.793 -9.183 1.00 89.50 84 LYS A O 1
ATOM 589 N N . GLN A 1 85 ? 6.220 10.392 -10.725 1.00 89.69 85 GLN A N 1
ATOM 590 C CA . GLN A 1 85 ? 7.596 10.676 -11.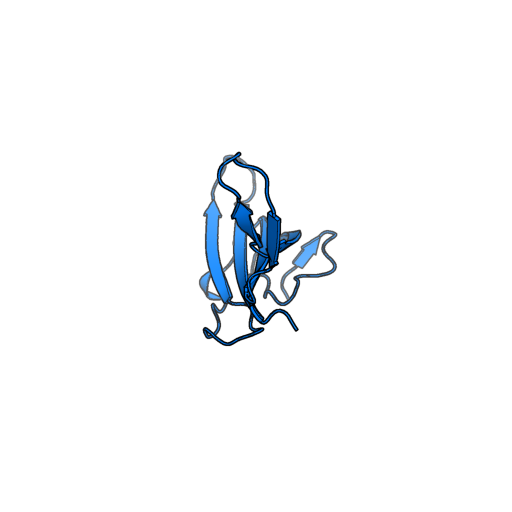093 1.00 89.69 85 GLN A CA 1
ATOM 591 C C . GLN A 1 85 ? 7.796 12.180 -10.913 1.00 89.69 85 GLN A C 1
ATOM 593 O O . GLN A 1 85 ? 6.875 12.968 -11.140 1.00 89.69 85 GLN A O 1
ATOM 598 N N . SER A 1 86 ? 8.950 12.579 -10.405 1.00 87.94 86 SER A N 1
ATOM 599 C CA . SER A 1 86 ? 9.288 13.970 -10.141 1.00 87.94 86 SER A CA 1
ATOM 600 C C . SER A 1 86 ? 10.667 14.250 -10.706 1.00 87.94 86 SER A C 1
ATOM 602 O O . SER A 1 86 ? 11.611 13.501 -10.471 1.00 87.94 86 SER A O 1
ATOM 604 N N . GLU A 1 87 ? 10.762 15.330 -11.468 1.00 84.75 87 GLU A N 1
ATOM 605 C CA . GLU A 1 87 ? 12.030 15.828 -11.981 1.00 84.75 87 GLU A CA 1
ATOM 606 C C . GLU A 1 87 ? 12.589 16.845 -10.987 1.00 84.75 87 GLU A C 1
ATOM 608 O O . GLU A 1 87 ? 11.891 17.760 -10.540 1.00 84.75 87 GLU A O 1
ATOM 613 N N . SER A 1 88 ? 13.850 16.662 -10.616 1.00 80.19 88 SER A N 1
ATOM 614 C CA . SER A 1 88 ? 14.628 17.605 -9.821 1.00 80.19 88 SER A CA 1
ATOM 615 C C . SER A 1 88 ? 15.873 18.001 -10.618 1.00 80.19 88 SER A C 1
ATOM 617 O O . SER A 1 88 ? 16.105 17.491 -11.710 1.00 80.19 88 SER A O 1
ATOM 619 N N . ASN A 1 89 ? 16.684 18.921 -10.096 1.00 77.75 89 ASN A N 1
ATOM 620 C CA . ASN A 1 89 ? 17.947 19.302 -10.740 1.00 77.75 89 ASN A CA 1
ATOM 621 C C . ASN A 1 89 ? 19.055 18.230 -10.579 1.00 77.75 89 ASN A C 1
ATOM 623 O O . ASN A 1 89 ? 20.226 18.529 -10.800 1.00 77.75 89 ASN A O 1
ATOM 627 N N . ASP A 1 90 ? 18.697 17.023 -10.129 1.00 74.06 90 ASP A N 1
ATOM 628 C CA . ASP A 1 90 ? 19.579 15.858 -10.077 1.00 74.06 90 ASP A CA 1
ATOM 629 C C . ASP A 1 90 ? 19.702 15.190 -11.458 1.00 74.06 90 ASP A C 1
ATOM 631 O O . ASP A 1 90 ? 18.833 15.325 -12.316 1.00 74.06 90 ASP A O 1
ATOM 635 N N . ASP A 1 91 ? 20.756 14.386 -11.638 1.00 73.56 91 ASP A N 1
ATOM 636 C CA . ASP A 1 91 ? 21.046 13.656 -12.886 1.00 73.56 91 ASP A CA 1
ATOM 637 C C . ASP A 1 91 ? 19.933 12.684 -13.332 1.00 73.56 91 ASP A C 1
ATOM 639 O O . ASP A 1 91 ? 19.892 12.298 -14.500 1.00 73.56 91 ASP A O 1
ATOM 643 N N . PHE A 1 92 ? 19.036 12.265 -12.427 1.00 80.94 92 PHE A N 1
ATOM 644 C CA . PHE A 1 92 ? 17.959 11.319 -12.732 1.00 80.94 92 PHE A CA 1
ATOM 645 C C . PHE A 1 92 ? 16.661 11.672 -11.996 1.00 80.94 92 PHE A C 1
ATOM 647 O O . PHE A 1 92 ? 16.724 12.033 -10.817 1.00 8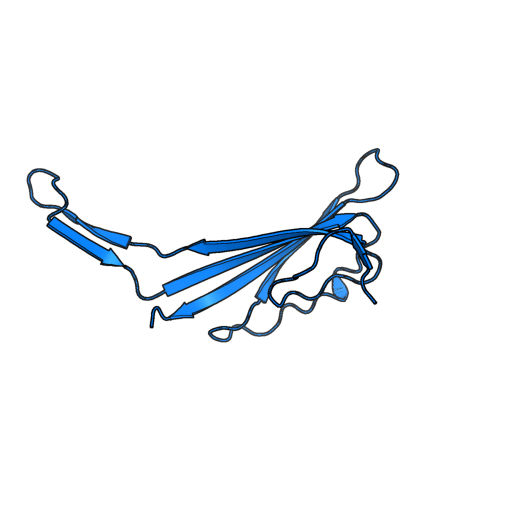0.94 92 PHE A O 1
ATOM 654 N N . PRO A 1 93 ? 15.491 11.489 -12.639 1.00 87.44 93 PRO A N 1
ATOM 655 C CA . PRO A 1 93 ? 14.201 11.717 -12.003 1.00 87.44 93 PRO A CA 1
ATOM 656 C C . PRO A 1 93 ? 13.948 10.718 -10.873 1.00 87.44 93 PRO A C 1
ATOM 658 O O . PRO A 1 93 ? 14.377 9.563 -10.934 1.00 87.44 93 PRO A O 1
ATOM 661 N N . ASP A 1 94 ? 13.208 11.156 -9.861 1.00 90.62 94 ASP A N 1
ATOM 662 C CA . ASP A 1 94 ? 12.763 10.320 -8.751 1.00 90.62 94 ASP A CA 1
ATOM 663 C C . ASP A 1 94 ? 11.384 9.733 -9.060 1.00 90.62 94 ASP A C 1
ATOM 665 O O . ASP A 1 94 ? 10.529 10.392 -9.656 1.00 90.62 94 ASP A O 1
ATOM 669 N N . PHE A 1 95 ? 11.125 8.508 -8.610 1.00 90.19 95 PHE A N 1
ATOM 670 C CA . PHE A 1 95 ? 9.794 7.913 -8.654 1.00 90.19 95 PHE A CA 1
ATOM 671 C C . PHE A 1 95 ? 9.362 7.398 -7.286 1.00 90.19 95 PHE A C 1
ATOM 673 O O . PHE A 1 95 ? 10.168 6.957 -6.465 1.00 90.19 95 PHE A O 1
ATOM 680 N N . GLU A 1 96 ? 8.052 7.406 -7.073 1.00 91.25 96 GLU A N 1
ATOM 681 C CA . GLU A 1 96 ? 7.409 6.832 -5.899 1.00 91.25 96 GLU A CA 1
ATOM 682 C C . GLU A 1 96 ? 6.125 6.120 -6.322 1.00 91.25 96 GLU A C 1
ATOM 684 O O . GLU A 1 96 ? 5.284 6.677 -7.034 1.00 91.25 96 GLU A O 1
ATOM 689 N N . VAL A 1 97 ? 5.981 4.878 -5.871 1.00 90.25 97 VAL A N 1
ATOM 690 C CA . VAL A 1 97 ? 4.793 4.050 -6.075 1.00 90.25 97 VAL A CA 1
ATOM 691 C C . VAL A 1 97 ? 4.277 3.628 -4.711 1.00 90.25 97 VAL A C 1
ATOM 693 O O . VAL A 1 97 ? 4.991 2.963 -3.960 1.00 90.25 97 VAL A O 1
ATOM 696 N N . THR A 1 98 ? 3.028 3.965 -4.406 1.00 90.12 98 THR A N 1
ATOM 697 C CA . THR A 1 98 ? 2.352 3.527 -3.185 1.00 90.12 98 THR A CA 1
ATOM 698 C C . THR A 1 98 ? 1.224 2.571 -3.530 1.00 90.12 98 THR A C 1
ATOM 700 O O . THR A 1 98 ? 0.389 2.838 -4.398 1.00 90.12 98 THR A O 1
ATOM 703 N N . GLY A 1 99 ? 1.180 1.451 -2.814 1.00 89.06 99 GLY A N 1
ATOM 704 C CA . GLY A 1 99 ? 0.068 0.521 -2.842 1.00 89.06 99 GLY A CA 1
ATOM 705 C C . GLY A 1 99 ? -0.528 0.281 -1.464 1.00 89.06 99 GLY A C 1
ATOM 706 O O . GLY A 1 99 ? 0.152 0.379 -0.447 1.00 89.06 99 GLY A O 1
ATOM 707 N N . MET A 1 100 ? -1.815 -0.038 -1.438 1.00 88.19 100 MET A N 1
ATOM 708 C CA . MET A 1 100 ? -2.586 -0.333 -0.240 1.00 88.19 100 MET A CA 1
ATOM 709 C C . MET A 1 100 ? -3.270 -1.692 -0.381 1.00 88.19 100 MET A C 1
ATOM 711 O O . MET A 1 100 ? -3.836 -2.001 -1.430 1.00 88.19 100 MET A O 1
ATOM 715 N N . ALA A 1 101 ? -3.234 -2.494 0.678 1.00 87.06 101 ALA A N 1
ATOM 716 C CA . ALA A 1 101 ? -4.007 -3.720 0.819 1.00 87.06 101 ALA A CA 1
ATOM 717 C C . ALA A 1 101 ? -4.912 -3.614 2.049 1.00 87.06 101 ALA A C 1
ATOM 719 O O . ALA A 1 101 ? -4.521 -3.050 3.074 1.00 87.06 101 ALA A O 1
ATOM 720 N N . TYR A 1 102 ? -6.106 -4.188 1.939 1.00 88.00 102 TYR A N 1
ATOM 721 C CA . TYR A 1 102 ? -7.078 -4.253 3.022 1.00 88.00 102 TYR A CA 1
ATOM 722 C C . TYR A 1 102 ? -7.334 -5.710 3.370 1.00 88.00 102 TYR A C 1
ATOM 724 O O . TYR A 1 102 ? -7.653 -6.508 2.486 1.00 88.00 102 TYR A O 1
ATOM 732 N N . SER A 1 103 ? -7.216 -6.041 4.648 1.00 87.38 103 SER A N 1
ATOM 733 C CA . SER A 1 103 ? -7.492 -7.379 5.154 1.00 87.38 103 SER A CA 1
ATOM 734 C C . SER A 1 103 ? -8.381 -7.317 6.384 1.00 87.38 103 SER A C 1
ATOM 736 O O . SER A 1 103 ? -8.462 -6.294 7.073 1.00 87.38 103 SER A O 1
ATOM 738 N N . ASN A 1 104 ? -9.061 -8.426 6.662 1.00 85.62 104 ASN A N 1
ATOM 739 C CA . ASN A 1 104 ? -9.775 -8.571 7.918 1.00 85.62 104 ASN A CA 1
ATOM 740 C C . ASN A 1 104 ? -8.789 -8.931 9.032 1.00 85.62 104 ASN A C 1
ATOM 742 O O . ASN A 1 104 ? -7.848 -9.696 8.820 1.00 85.62 104 ASN A O 1
ATOM 746 N N . LEU A 1 105 ? -9.022 -8.393 10.224 1.00 81.12 105 LEU A N 1
ATOM 747 C CA . LEU A 1 105 ? -8.338 -8.814 11.436 1.00 81.12 105 LEU A CA 1
ATOM 748 C C . LEU A 1 105 ? -8.837 -10.219 11.796 1.00 81.12 105 LEU A C 1
ATOM 750 O O . LEU A 1 105 ? -9.970 -10.370 12.256 1.00 81.12 105 LEU A O 1
ATOM 754 N N . THR A 1 106 ? -8.016 -11.227 11.508 1.00 71.50 106 THR A N 1
ATOM 755 C CA . THR A 1 106 ? -8.237 -12.633 11.886 1.00 71.50 106 THR A CA 1
ATOM 756 C C . THR A 1 106 ? -7.868 -12.891 13.334 1.00 71.50 106 THR A C 1
ATOM 758 O O . THR A 1 106 ? -6.801 -12.378 13.745 1.00 71.50 106 THR A O 1
#

Foldseek 3Di:
DAAEDVDDDQPQWDFFPFWYWDDKDKDKDWDWDFDADPVRHTPDIHTDFKIKMKMKTKTWGDGPVVPGAQDDQDAPDKGWPDWDWADDPDPTIMIMIMIMHIHTND

Radius of gyration: 18.17 Å; chains: 1; bounding box: 40×32×50 Å

Sequence (106 aa):
MPATFGVENLFGLTAPAGGHVQESSSESSIEVATIRNASGVTVKAVPKPLVTKTVTLKGKGDASLASVAAGAFVADTLRITSAKQSESNDDFPDFEVTGMAYSNLT